Protein AF-G9N019-F1 (afdb_monomer)

Mean predicted aligned error: 10.33 Å

Secondary structure (DSSP, 8-state):
-PEEEEEEE-TTS-EEEEEEEETTEEEEEEEEEE-TTS-EEEEEEEEEETTTTEEEEEEEEEEETTEEEEEE--TTS---EEEEEEEEE-STT-EEEEEEEESTTTTTS--------EEP-

Solvent-accessible surface area (backbone atoms only — not comparable to full-atom values): 6913 Å² total; per-residue (Å²): 130,71,42,77,78,45,76,41,63,46,99,85,73,44,74,36,32,40,32,31,35,47,82,95,46,61,43,34,39,37,38,46,41,62,48,97,87,70,45,71,36,35,38,39,34,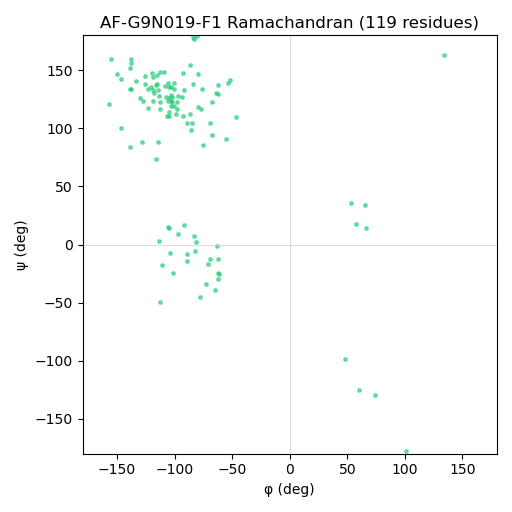24,36,42,34,83,91,76,74,40,74,40,56,38,38,35,39,37,48,54,94,54,31,38,39,40,40,34,34,41,100,80,62,45,73,40,35,38,33,43,32,38,52,46,74,65,65,100,79,41,48,42,48,49,76,48,77,47,45,81,60,46,80,80,51,87,76,91,69,88,68,76,56,77,59,82,134

Sequence (121 aa):
MPVIVATEWDYINHLKSSTTERGQSPNEKTSYVYNNSRNRVRKVVECYSPETNTFVKSNETIFLDNIEILIKYDKQERCPLQCDALHVNTGAQGSVIVESWSGLSWQSKRITKTNRRFSYE

Organism: Hypocrea virens (strain Gv29-8 / FGSC 10586) (NCBI:txid413071)

Structure (mmCIF, N/CA/C/O backbone):
data_AF-G9N019-F1
#
_entry.id   AF-G9N019-F1
#
loop_
_atom_site.group_PDB
_atom_site.id
_atom_site.type_symbol
_atom_site.label_atom_id
_atom_site.label_alt_id
_atom_site.label_comp_id
_atom_site.label_asym_id
_atom_site.label_entity_id
_atom_site.label_seq_id
_atom_site.pdbx_PDB_ins_code
_atom_site.Cartn_x
_atom_site.Cartn_y
_atom_site.Cartn_z
_atom_site.occupancy
_atom_site.B_iso_or_equiv
_atom_site.auth_seq_id
_atom_site.auth_comp_id
_atom_site.auth_asym_id
_atom_site.auth_atom_id
_atom_site.pdbx_PDB_model_num
ATOM 1 N N . MET A 1 1 ? 14.433 15.640 -2.615 1.00 58.91 1 MET A N 1
ATOM 2 C CA . MET A 1 1 ? 13.072 15.215 -2.218 1.00 58.91 1 MET A CA 1
ATOM 3 C C . MET A 1 1 ? 12.403 14.585 -3.431 1.00 58.91 1 MET A C 1
ATOM 5 O O . MET A 1 1 ? 12.679 15.071 -4.521 1.00 58.91 1 MET A O 1
ATOM 9 N N . PRO A 1 2 ? 11.611 13.509 -3.282 1.00 77.62 2 PRO A N 1
ATOM 10 C CA . PRO A 1 2 ? 10.813 12.991 -4.392 1.00 77.62 2 PRO A CA 1
ATOM 11 C C . PRO A 1 2 ? 9.804 14.055 -4.841 1.00 77.62 2 PRO A C 1
ATOM 13 O O . PRO A 1 2 ? 9.217 14.736 -3.998 1.00 77.62 2 PRO A O 1
ATOM 16 N N . VAL A 1 3 ? 9.645 14.221 -6.152 1.00 85.19 3 VAL A N 1
ATOM 17 C CA . VAL A 1 3 ? 8.748 15.219 -6.748 1.00 85.19 3 VAL A CA 1
ATOM 18 C C . VAL A 1 3 ? 7.442 14.525 -7.101 1.00 85.19 3 VAL A C 1
ATOM 20 O O . VAL A 1 3 ? 7.457 13.486 -7.753 1.00 85.19 3 VAL A O 1
ATOM 23 N N . ILE A 1 4 ? 6.308 15.068 -6.659 1.00 87.38 4 ILE A N 1
ATOM 24 C CA . ILE A 1 4 ? 4.998 14.585 -7.107 1.00 87.38 4 ILE A CA 1
ATOM 25 C C . ILE A 1 4 ? 4.770 15.144 -8.510 1.00 87.38 4 ILE A C 1
ATOM 27 O O . ILE A 1 4 ? 4.701 16.358 -8.681 1.00 87.38 4 ILE A O 1
ATOM 31 N N . VAL A 1 5 ? 4.665 14.260 -9.498 1.00 90.75 5 VAL A N 1
ATOM 32 C CA . VAL A 1 5 ? 4.518 14.639 -10.913 1.00 90.75 5 VAL A CA 1
ATOM 33 C C . VAL A 1 5 ? 3.078 14.525 -11.401 1.00 90.75 5 VAL A C 1
ATOM 35 O O . VAL A 1 5 ? 2.685 15.218 -12.333 1.00 90.75 5 VAL A O 1
ATOM 38 N N . ALA A 1 6 ? 2.269 13.684 -10.755 1.00 91.12 6 ALA A N 1
ATOM 39 C CA . ALA A 1 6 ? 0.851 13.552 -11.061 1.00 91.12 6 ALA A CA 1
ATOM 40 C C . ALA A 1 6 ? 0.060 13.155 -9.816 1.00 91.12 6 ALA A C 1
ATOM 42 O O . ALA A 1 6 ? 0.541 12.392 -8.974 1.00 91.12 6 ALA A O 1
ATOM 43 N N . THR A 1 7 ? -1.177 13.638 -9.727 1.00 95.31 7 THR A N 1
ATOM 44 C CA . THR A 1 7 ? -2.168 13.164 -8.758 1.00 95.31 7 THR A CA 1
ATOM 45 C C . THR A 1 7 ? -3.496 12.944 -9.462 1.00 95.31 7 THR A C 1
ATOM 47 O O . THR A 1 7 ? -3.878 13.714 -10.339 1.00 95.31 7 THR A O 1
ATOM 50 N N . GLU A 1 8 ? -4.187 11.880 -9.079 1.00 96.19 8 GLU A N 1
ATOM 51 C CA . GLU A 1 8 ? -5.539 11.572 -9.523 1.00 96.19 8 GLU A CA 1
ATOM 52 C C . GLU A 1 8 ? -6.442 11.542 -8.299 1.00 96.19 8 GLU A C 1
ATOM 54 O O . GLU A 1 8 ? -6.120 10.898 -7.297 1.00 96.19 8 GLU A O 1
ATOM 59 N N . TRP A 1 9 ? -7.585 12.207 -8.405 1.00 96.38 9 TRP A N 1
ATOM 60 C CA . TRP A 1 9 ? -8.618 12.239 -7.379 1.00 96.38 9 TRP A CA 1
ATOM 61 C C . TRP A 1 9 ? -9.860 11.516 -7.899 1.00 96.38 9 TRP A C 1
ATOM 63 O O . TRP A 1 9 ? -10.107 11.490 -9.107 1.00 96.38 9 TRP A O 1
ATOM 73 N N . ASP A 1 10 ? -10.619 10.882 -7.013 1.00 93.44 10 ASP A N 1
ATOM 74 C CA . ASP A 1 10 ? -11.913 10.308 -7.373 1.00 93.44 10 ASP A CA 1
ATOM 75 C C . ASP A 1 10 ? -13.040 11.364 -7.348 1.00 93.44 10 ASP A C 1
ATOM 77 O O . ASP A 1 10 ? -12.838 12.529 -6.998 1.00 93.44 10 ASP A O 1
ATOM 81 N N . TYR A 1 11 ? -14.253 10.956 -7.732 1.00 92.75 11 TYR A N 1
ATOM 82 C CA . TYR A 1 11 ? -15.423 11.840 -7.816 1.00 92.75 11 TYR A CA 1
ATOM 83 C C . TYR A 1 11 ? -15.940 12.326 -6.449 1.00 92.75 11 TYR A C 1
ATOM 85 O O . TYR A 1 11 ? -16.755 13.244 -6.401 1.00 92.75 11 TYR A O 1
ATOM 93 N N . ILE A 1 12 ? -15.478 11.725 -5.347 1.00 93.19 12 ILE A N 1
ATOM 94 C CA . ILE A 1 12 ? -15.789 12.128 -3.967 1.00 93.19 12 ILE A CA 1
ATOM 95 C C . ILE A 1 12 ? -14.605 12.827 -3.288 1.00 93.19 12 ILE A C 1
ATOM 97 O O . ILE A 1 12 ? -14.633 13.041 -2.076 1.00 93.19 12 ILE A O 1
ATOM 101 N N . ASN A 1 13 ? -13.610 13.248 -4.076 1.00 93.81 13 ASN A N 1
ATOM 102 C CA . ASN A 1 13 ? -12.435 13.996 -3.645 1.00 93.81 13 ASN A CA 1
ATOM 103 C C . ASN A 1 13 ? -11.493 13.224 -2.699 1.00 93.81 13 ASN A C 1
ATOM 105 O O . ASN A 1 13 ? -10.857 13.809 -1.821 1.00 93.81 13 ASN A O 1
ATOM 109 N N . HIS A 1 14 ? -11.361 11.910 -2.878 1.00 94.25 14 HIS A N 1
ATOM 110 C CA . HIS A 1 14 ? -10.260 11.146 -2.296 1.00 94.25 14 HIS A CA 1
ATOM 111 C C . HIS A 1 14 ? -9.084 11.043 -3.262 1.00 94.25 14 HIS A C 1
ATOM 113 O O . HIS A 1 14 ? -9.261 10.942 -4.477 1.00 94.25 14 HIS A O 1
ATOM 119 N N . LEU A 1 15 ? -7.868 11.011 -2.714 1.00 95.88 15 LEU A N 1
ATOM 120 C CA . LEU A 1 15 ? -6.660 10.797 -3.502 1.00 95.88 15 LEU A CA 1
ATOM 121 C C . LEU A 1 15 ? -6.647 9.352 -4.010 1.00 95.88 15 LEU A C 1
ATOM 123 O O . LEU A 1 15 ? -6.360 8.430 -3.256 1.00 95.88 15 LEU A O 1
ATOM 127 N N . LYS A 1 16 ? -6.936 9.150 -5.292 1.00 95.44 16 LYS A N 1
ATOM 128 C CA . LYS A 1 16 ? -6.990 7.833 -5.932 1.00 95.44 16 LYS A CA 1
ATOM 129 C C . LYS A 1 16 ? -5.595 7.307 -6.248 1.00 95.44 16 LYS A C 1
ATOM 131 O O . LYS A 1 16 ? -5.298 6.145 -5.978 1.00 95.44 16 LYS A O 1
ATOM 136 N N . SER A 1 17 ? -4.727 8.153 -6.798 1.00 95.25 17 SER A N 1
ATOM 137 C CA . SER A 1 17 ? -3.324 7.802 -7.007 1.00 95.25 17 SER A CA 1
ATOM 138 C C . SER A 1 17 ? -2.409 9.016 -7.068 1.00 95.25 17 SER A C 1
ATOM 140 O O . SER A 1 17 ? -2.842 10.128 -7.351 1.00 95.25 17 SER A O 1
ATOM 142 N N . SER A 1 18 ? -1.124 8.795 -6.830 1.00 94.88 18 SER A N 1
ATOM 143 C CA . SER A 1 18 ? -0.064 9.788 -6.953 1.00 94.88 18 SER A CA 1
ATOM 144 C C . SER A 1 18 ? 1.154 9.153 -7.604 1.00 94.88 18 SER A C 1
ATOM 146 O O . SER A 1 18 ? 1.581 8.083 -7.167 1.00 94.88 18 SER A O 1
ATOM 148 N N . THR A 1 19 ? 1.741 9.825 -8.585 1.00 92.50 19 THR A N 1
ATOM 149 C CA . THR A 1 19 ? 3.018 9.425 -9.180 1.00 92.50 19 THR A CA 1
ATOM 150 C C . THR A 1 19 ? 4.110 10.332 -8.642 1.00 92.50 19 THR A C 1
ATOM 152 O O . THR A 1 19 ? 3.982 11.559 -8.681 1.00 92.50 19 THR A O 1
ATOM 155 N N . THR A 1 20 ? 5.180 9.732 -8.136 1.00 91.44 20 THR A N 1
ATOM 156 C CA . THR A 1 20 ? 6.374 10.431 -7.681 1.00 91.44 20 THR A CA 1
ATOM 157 C C . THR A 1 20 ? 7.567 10.057 -8.542 1.00 91.44 20 THR A C 1
ATOM 159 O O . THR A 1 20 ? 7.776 8.899 -8.897 1.00 91.44 20 THR A O 1
ATOM 162 N N . GLU A 1 21 ? 8.370 11.056 -8.870 1.00 86.81 21 GLU A N 1
ATOM 163 C CA . GLU A 1 21 ? 9.656 10.880 -9.523 1.00 86.81 21 GLU A CA 1
ATOM 164 C C . GLU A 1 21 ? 10.759 10.985 -8.468 1.00 86.81 21 GLU A C 1
ATOM 166 O O . GLU A 1 21 ? 10.761 11.881 -7.609 1.00 86.81 21 GLU A O 1
ATOM 171 N N . ARG A 1 22 ? 11.711 10.049 -8.506 1.00 75.75 22 ARG A N 1
ATOM 172 C CA . ARG A 1 22 ? 12.847 10.022 -7.583 1.00 75.75 22 ARG A CA 1
ATOM 173 C C . ARG A 1 22 ? 14.153 10.226 -8.353 1.00 75.75 22 ARG A C 1
ATOM 175 O O . ARG A 1 22 ? 14.953 9.307 -8.499 1.00 75.75 22 ARG A O 1
ATOM 182 N N . GLY A 1 23 ? 14.399 11.456 -8.802 1.00 72.94 23 GLY A N 1
ATOM 183 C CA . GLY A 1 23 ? 15.636 11.810 -9.511 1.00 72.94 23 GLY A CA 1
ATOM 184 C C . GLY A 1 23 ? 15.799 10.992 -10.795 1.00 72.94 23 GLY A C 1
ATOM 185 O O . GLY A 1 23 ? 14.892 10.963 -11.606 1.00 72.94 23 GLY A O 1
ATOM 186 N N . GLN A 1 24 ? 16.926 10.291 -10.963 1.00 63.09 24 GLN A N 1
ATOM 187 C CA . GLN A 1 24 ? 17.163 9.398 -12.115 1.00 63.09 24 GLN A CA 1
ATOM 188 C C . GLN A 1 24 ? 16.520 8.002 -11.972 1.00 63.09 24 GLN A C 1
ATOM 190 O O . GLN A 1 24 ? 16.745 7.129 -12.808 1.00 63.09 24 GLN A O 1
ATOM 195 N N . SER A 1 25 ? 15.792 7.740 -10.882 1.00 61.47 25 SER A N 1
ATOM 196 C CA . SER A 1 25 ? 15.155 6.440 -10.637 1.00 61.47 25 SER A CA 1
ATOM 197 C C . SER A 1 25 ? 13.776 6.352 -11.290 1.00 61.47 25 SER A C 1
ATOM 199 O O . SER A 1 25 ? 13.120 7.381 -11.455 1.00 61.47 25 SER A O 1
ATOM 201 N N . PRO A 1 26 ? 13.309 5.130 -11.606 1.00 64.38 26 PRO A N 1
ATOM 202 C CA . PRO A 1 26 ? 11.981 4.916 -12.158 1.00 64.38 26 PRO A CA 1
ATOM 203 C C . PRO A 1 26 ? 10.888 5.579 -11.316 1.00 64.38 26 PRO A C 1
ATOM 205 O O . PRO A 1 26 ? 10.935 5.553 -10.084 1.00 64.38 26 PRO A O 1
ATOM 208 N N . ASN A 1 27 ? 9.891 6.127 -12.008 1.00 83.75 27 ASN A N 1
ATOM 209 C CA . ASN A 1 27 ? 8.691 6.680 -11.395 1.00 83.75 27 ASN A CA 1
ATOM 210 C C . ASN A 1 27 ? 8.035 5.646 -10.468 1.00 83.75 27 ASN A C 1
ATOM 212 O O . ASN A 1 27 ? 7.940 4.460 -10.796 1.00 83.75 27 ASN A O 1
ATOM 216 N N . GLU A 1 28 ? 7.571 6.100 -9.311 1.00 90.38 28 GLU A N 1
ATOM 217 C CA . GLU A 1 28 ? 6.802 5.313 -8.355 1.00 90.38 28 GLU A CA 1
ATOM 218 C C . GLU A 1 28 ? 5.344 5.765 -8.435 1.00 90.38 28 GLU A C 1
ATOM 220 O O . GLU A 1 28 ? 5.038 6.944 -8.266 1.00 90.38 28 GLU A O 1
ATOM 225 N N . LYS A 1 29 ? 4.426 4.839 -8.704 1.00 92.88 29 LYS A N 1
ATOM 226 C CA . LYS A 1 29 ? 2.989 5.103 -8.670 1.00 92.88 29 LYS A CA 1
ATOM 227 C C . LYS A 1 29 ? 2.419 4.519 -7.390 1.00 92.88 29 LYS A C 1
ATOM 229 O O . LYS A 1 29 ? 2.553 3.332 -7.121 1.00 92.88 29 LYS A O 1
ATOM 234 N N . THR A 1 30 ? 1.765 5.352 -6.594 1.00 95.38 30 THR A N 1
ATOM 235 C CA . THR A 1 30 ? 1.003 4.907 -5.428 1.00 95.38 30 THR A CA 1
ATOM 236 C C . THR A 1 30 ? -0.481 5.032 -5.720 1.00 95.38 30 THR A C 1
ATOM 238 O O . THR A 1 30 ? -0.938 6.115 -6.063 1.00 95.38 30 THR A O 1
ATOM 241 N N . SER A 1 31 ? -1.234 3.954 -5.540 1.00 96.38 31 SER A N 1
ATOM 242 C CA . SER A 1 31 ? -2.690 3.915 -5.688 1.00 96.38 31 SER A CA 1
ATOM 243 C C . SER A 1 31 ? -3.354 3.600 -4.348 1.00 96.38 31 SER A C 1
ATOM 245 O O . SER A 1 31 ? -2.817 2.834 -3.545 1.00 96.38 31 SER A O 1
ATOM 247 N N . TYR A 1 32 ? -4.530 4.169 -4.105 1.00 96.81 32 TYR A N 1
ATOM 248 C CA . TYR A 1 32 ? -5.273 4.040 -2.855 1.00 96.81 32 TYR A CA 1
ATOM 249 C C . TYR A 1 32 ? -6.692 3.531 -3.114 1.00 96.81 32 TYR A C 1
ATOM 251 O O . TYR A 1 32 ? -7.315 3.868 -4.120 1.00 96.81 32 TYR A O 1
ATOM 259 N N . VAL A 1 33 ? -7.214 2.723 -2.191 1.00 95.69 33 VAL A N 1
ATOM 260 C CA . VAL A 1 33 ? -8.613 2.274 -2.191 1.00 95.69 33 VAL A CA 1
ATOM 261 C C . VAL A 1 33 ? -9.236 2.616 -0.849 1.00 95.69 33 VAL A C 1
ATOM 263 O O . VAL A 1 33 ? -8.615 2.418 0.200 1.00 95.69 33 VAL A O 1
ATOM 266 N N . TYR A 1 34 ? -10.472 3.099 -0.900 1.00 95.56 34 TYR A N 1
ATOM 267 C CA . TYR A 1 34 ? -11.257 3.521 0.251 1.00 95.56 34 TYR A CA 1
ATOM 268 C C . TYR A 1 34 ? -12.530 2.678 0.350 1.00 95.56 34 TYR A C 1
ATOM 270 O O . TYR A 1 34 ? -13.065 2.243 -0.669 1.00 95.56 34 TYR A O 1
ATOM 278 N N . ASN A 1 35 ? -13.007 2.431 1.569 1.00 92.81 35 ASN A N 1
ATOM 279 C CA . ASN A 1 35 ? -14.308 1.799 1.795 1.00 92.81 35 ASN A CA 1
ATOM 280 C C . ASN A 1 35 ? -15.455 2.829 1.761 1.00 92.81 35 ASN A C 1
ATOM 282 O O . ASN A 1 35 ? -15.232 4.033 1.632 1.00 92.81 35 ASN A O 1
ATOM 286 N N . ASN A 1 36 ? -16.695 2.359 1.931 1.00 91.31 36 ASN A N 1
ATOM 287 C CA . ASN A 1 36 ? -17.890 3.215 1.942 1.00 91.31 36 ASN A CA 1
ATOM 288 C C . ASN A 1 36 ? -17.884 4.258 3.075 1.00 91.31 36 ASN A C 1
ATOM 290 O O . ASN A 1 36 ? -18.496 5.314 2.942 1.00 91.31 36 ASN A O 1
ATOM 294 N N . SER A 1 37 ? -17.163 3.990 4.167 1.00 93.31 37 SER A N 1
ATOM 295 C CA . SER A 1 37 ? -16.954 4.922 5.282 1.00 93.31 37 SER A CA 1
ATOM 296 C C . SER A 1 37 ? -15.822 5.922 5.031 1.00 93.31 37 SER A C 1
ATOM 298 O O . SER A 1 37 ? -15.474 6.671 5.936 1.00 93.31 37 SER A O 1
ATOM 300 N N . ARG A 1 38 ? -15.254 5.952 3.816 1.00 91.50 38 ARG A N 1
ATOM 301 C CA . ARG A 1 38 ? -14.142 6.825 3.402 1.00 91.50 38 ARG A CA 1
ATOM 302 C C . ARG A 1 38 ? -12.812 6.545 4.103 1.00 91.50 38 ARG A C 1
ATOM 304 O O . ARG A 1 38 ? -11.873 7.329 3.990 1.00 91.50 38 ARG A O 1
ATOM 311 N N . ASN A 1 39 ? -12.688 5.401 4.767 1.00 92.75 39 ASN A N 1
ATOM 312 C CA . ASN A 1 39 ? -11.426 4.966 5.349 1.00 92.75 39 ASN A CA 1
ATOM 313 C C . ASN A 1 39 ? -10.584 4.269 4.281 1.00 92.75 39 ASN A C 1
ATOM 315 O O . ASN A 1 39 ? -11.099 3.473 3.491 1.00 92.75 39 ASN A O 1
ATOM 319 N N . ARG A 1 40 ? -9.278 4.554 4.256 1.00 94.44 40 ARG A N 1
ATOM 320 C CA . ARG A 1 40 ? -8.339 3.875 3.356 1.00 94.44 40 ARG A CA 1
ATOM 321 C C . ARG A 1 40 ? -8.205 2.412 3.778 1.00 94.44 40 ARG A C 1
ATOM 323 O O . ARG A 1 40 ? -7.789 2.146 4.896 1.00 94.44 40 ARG A O 1
ATOM 330 N N . VAL A 1 41 ? -8.492 1.488 2.864 1.00 95.25 41 VAL A N 1
ATOM 331 C CA . VAL A 1 41 ? -8.408 0.030 3.084 1.00 95.25 41 VAL A CA 1
ATOM 332 C C . VAL A 1 41 ? -7.277 -0.632 2.306 1.00 95.25 41 VAL A C 1
ATOM 334 O O . VAL A 1 41 ? -6.862 -1.739 2.633 1.00 95.25 41 VAL A O 1
ATOM 337 N N . ARG A 1 42 ? -6.735 0.042 1.285 1.00 95.56 42 ARG A N 1
ATOM 338 C CA . ARG A 1 42 ? -5.612 -0.473 0.495 1.00 95.56 42 ARG A CA 1
ATOM 339 C C . ARG A 1 42 ? -4.704 0.655 0.034 1.00 95.56 42 ARG A C 1
ATOM 341 O O . ARG A 1 42 ? -5.179 1.720 -0.363 1.00 95.56 42 ARG A O 1
ATOM 348 N N . LYS A 1 43 ? -3.404 0.395 0.032 1.00 96.56 43 LYS A N 1
ATOM 349 C CA . LYS A 1 43 ? -2.376 1.199 -0.628 1.00 96.56 43 LYS A CA 1
ATOM 350 C C . LYS A 1 43 ? -1.520 0.262 -1.467 1.00 96.56 43 LYS A C 1
ATOM 352 O O . LYS A 1 43 ? -0.996 -0.708 -0.940 1.00 96.56 43 LYS A O 1
ATOM 357 N N . VAL A 1 44 ? -1.356 0.550 -2.748 1.00 95.12 44 VAL A N 1
ATOM 358 C CA . VAL A 1 44 ? -0.482 -0.207 -3.651 1.00 95.12 44 VAL A CA 1
ATOM 359 C C . VAL A 1 44 ? 0.605 0.730 -4.144 1.00 95.12 44 VAL A C 1
ATOM 361 O O . VAL A 1 44 ? 0.303 1.834 -4.580 1.00 95.12 44 VAL A O 1
ATOM 364 N N . VAL A 1 45 ? 1.856 0.302 -4.052 1.00 93.19 45 VAL A N 1
ATOM 365 C CA . VAL A 1 45 ? 3.023 1.002 -4.580 1.00 93.19 45 VAL A CA 1
ATOM 366 C C . VAL A 1 45 ? 3.582 0.172 -5.720 1.00 93.19 45 VAL A C 1
ATOM 368 O O . VA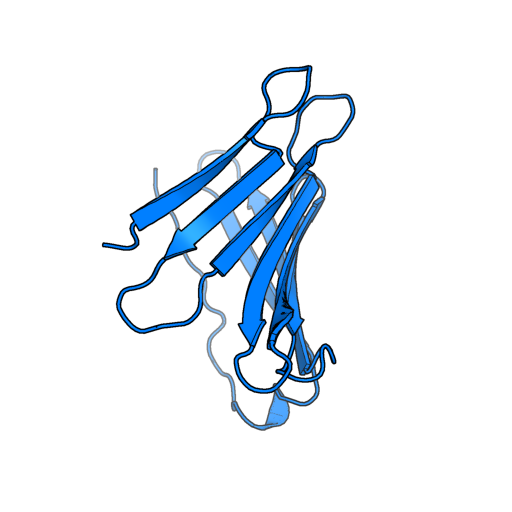L A 1 45 ? 3.951 -0.989 -5.533 1.00 93.19 45 VAL A O 1
ATOM 371 N N . GLU A 1 46 ? 3.661 0.782 -6.888 1.00 92.25 46 GLU A N 1
ATOM 372 C CA . GLU A 1 46 ? 4.190 0.203 -8.112 1.00 92.25 46 GLU A CA 1
ATOM 373 C C . GLU A 1 46 ? 5.437 0.986 -8.518 1.00 92.25 46 GLU A C 1
ATOM 375 O O . GLU A 1 46 ? 5.463 2.217 -8.457 1.00 92.25 46 GLU A O 1
ATOM 380 N N . CYS A 1 47 ? 6.481 0.283 -8.935 1.00 89.25 47 CYS A N 1
ATOM 381 C CA . CYS A 1 47 ? 7.696 0.901 -9.449 1.00 89.25 47 CYS A CA 1
ATOM 382 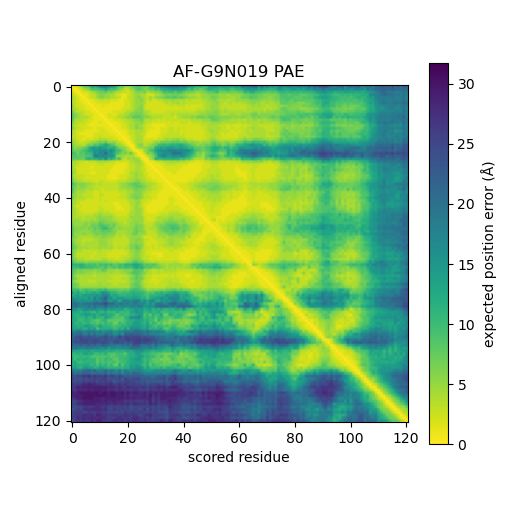C C . CYS A 1 47 ? 7.760 0.672 -10.954 1.00 89.25 47 CYS A C 1
ATOM 384 O O . CYS A 1 47 ? 7.492 -0.433 -11.428 1.00 89.25 47 CYS A O 1
ATOM 386 N N . TYR A 1 48 ? 8.122 1.704 -11.710 1.00 87.69 48 TYR A N 1
ATOM 387 C CA . TYR A 1 48 ? 8.379 1.537 -13.131 1.00 87.69 48 TYR A CA 1
ATOM 388 C C . TYR A 1 48 ? 9.583 0.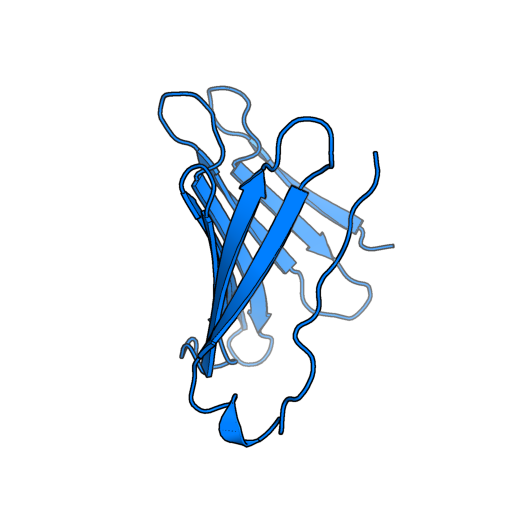603 -13.340 1.00 87.69 48 TYR A C 1
ATOM 390 O O . TYR A 1 48 ? 10.634 0.752 -12.715 1.00 87.69 48 TYR A O 1
ATOM 398 N N . SER A 1 49 ? 9.415 -0.391 -14.202 1.00 84.81 49 SER A N 1
ATOM 399 C CA . SER A 1 49 ? 10.448 -1.338 -14.597 1.00 84.81 49 SER A CA 1
ATOM 400 C C . SER A 1 49 ? 10.923 -0.971 -16.003 1.00 84.81 49 SER A C 1
ATOM 402 O O . SER A 1 49 ? 10.168 -1.150 -16.961 1.00 84.81 49 SER A O 1
ATOM 404 N N . PRO A 1 50 ? 12.162 -0.468 -16.164 1.00 82.44 50 PRO A N 1
ATOM 405 C CA . PRO A 1 50 ? 12.708 -0.154 -17.483 1.00 82.44 50 PRO A CA 1
ATOM 406 C C . PRO A 1 50 ? 12.830 -1.390 -18.382 1.00 82.44 50 PRO A C 1
ATOM 408 O O . PRO A 1 50 ? 12.723 -1.276 -19.596 1.00 82.44 50 PRO A O 1
ATOM 411 N N . GLU A 1 51 ? 13.035 -2.569 -17.782 1.00 84.06 51 GLU A N 1
ATOM 412 C CA . GLU A 1 51 ? 13.192 -3.844 -18.493 1.00 84.06 51 GLU A CA 1
ATOM 413 C C . GLU A 1 51 ? 11.907 -4.248 -19.228 1.00 84.06 51 GLU A C 1
ATOM 415 O O . GLU A 1 51 ? 11.963 -4.749 -20.348 1.00 84.06 51 GLU A O 1
ATOM 420 N N . THR A 1 52 ? 10.746 -4.010 -18.611 1.00 83.56 52 THR A N 1
ATOM 421 C CA . THR A 1 52 ? 9.433 -4.362 -19.174 1.00 83.56 52 THR A CA 1
ATOM 422 C C . THR A 1 52 ? 8.674 -3.155 -19.720 1.00 83.56 52 THR A C 1
ATOM 424 O O . THR A 1 52 ? 7.630 -3.331 -20.340 1.00 83.56 52 THR A O 1
ATOM 427 N N . ASN A 1 53 ? 9.183 -1.936 -19.507 1.00 84.12 53 ASN A N 1
ATOM 428 C CA . ASN A 1 53 ? 8.517 -0.669 -19.813 1.00 84.12 53 ASN A CA 1
ATOM 429 C C . ASN A 1 53 ? 7.102 -0.571 -19.199 1.00 84.12 53 ASN A C 1
ATOM 431 O O . ASN A 1 53 ? 6.180 -0.009 -19.790 1.00 84.12 53 ASN A O 1
ATOM 435 N N . THR A 1 54 ? 6.914 -1.139 -18.007 1.00 86.81 54 THR A N 1
ATOM 436 C CA . THR A 1 54 ? 5.627 -1.176 -17.296 1.00 86.81 54 THR A CA 1
ATOM 437 C C . THR A 1 54 ? 5.809 -0.890 -15.810 1.00 86.81 54 THR A C 1
ATOM 439 O O . THR A 1 54 ? 6.902 -1.025 -15.265 1.00 86.81 54 THR A O 1
ATOM 442 N N . PHE A 1 55 ? 4.732 -0.492 -15.134 1.00 86.44 55 PHE A N 1
ATOM 443 C CA . PHE A 1 55 ? 4.698 -0.470 -13.673 1.00 86.44 55 PHE A CA 1
ATOM 444 C C . PHE A 1 55 ? 4.522 -1.891 -13.142 1.00 86.44 55 PHE A C 1
ATOM 446 O O . PHE A 1 55 ? 3.684 -2.636 -13.642 1.00 86.44 55 PHE A O 1
ATOM 453 N N . VAL A 1 56 ? 5.330 -2.242 -12.147 1.00 88.44 56 VAL A N 1
ATOM 454 C CA . VAL A 1 56 ? 5.331 -3.553 -11.496 1.00 88.44 56 VAL A CA 1
ATOM 455 C C . VAL A 1 56 ? 5.033 -3.346 -10.023 1.00 88.44 56 VAL A C 1
ATOM 457 O O . VAL A 1 56 ? 5.590 -2.435 -9.392 1.00 88.44 56 VAL A O 1
ATOM 460 N N . LYS A 1 57 ? 4.149 -4.170 -9.456 1.00 89.06 57 LYS A N 1
ATOM 461 C CA . LYS A 1 57 ? 3.799 -4.047 -8.040 1.00 89.06 57 LYS A CA 1
ATOM 462 C C . LYS A 1 57 ? 5.040 -4.284 -7.174 1.00 89.06 57 LYS A C 1
ATOM 464 O O . LYS A 1 57 ? 5.741 -5.273 -7.333 1.00 89.06 57 LYS A O 1
ATOM 469 N N . SER A 1 58 ? 5.305 -3.364 -6.248 1.00 88.62 58 SER A N 1
ATOM 470 C CA . SER A 1 58 ? 6.474 -3.380 -5.359 1.00 88.62 58 SER A CA 1
ATOM 471 C C . SER A 1 58 ? 6.061 -3.610 -3.910 1.00 88.62 58 SER A C 1
ATOM 473 O O . SER A 1 58 ? 6.575 -4.505 -3.241 1.00 88.62 58 SER A O 1
ATOM 475 N N . ASN A 1 59 ? 5.077 -2.849 -3.423 1.00 90.06 59 ASN A N 1
ATOM 476 C CA . ASN A 1 59 ? 4.528 -3.028 -2.082 1.00 90.06 59 ASN A CA 1
ATOM 477 C C . ASN A 1 59 ? 3.009 -2.887 -2.098 1.00 90.06 59 ASN A C 1
ATOM 479 O O . ASN A 1 59 ? 2.442 -2.137 -2.888 1.00 90.06 59 ASN A O 1
ATOM 483 N N . GLU A 1 60 ? 2.346 -3.558 -1.175 1.00 92.12 60 GLU A N 1
ATOM 484 C CA . GLU A 1 60 ? 0.922 -3.419 -0.927 1.00 92.12 60 GLU A CA 1
ATOM 485 C C . GLU A 1 60 ? 0.675 -3.403 0.571 1.00 92.12 60 GLU A C 1
ATOM 487 O O . GLU A 1 60 ? 1.219 -4.222 1.298 1.00 92.12 60 GLU A O 1
ATOM 492 N N . THR A 1 61 ? -0.142 -2.469 1.032 1.00 93.06 61 THR A N 1
ATOM 493 C CA . THR A 1 61 ? -0.600 -2.400 2.414 1.00 93.06 61 THR A CA 1
ATOM 494 C C . THR A 1 61 ? -2.113 -2.524 2.425 1.00 93.06 61 THR A C 1
ATOM 496 O O . THR A 1 61 ? -2.799 -1.738 1.766 1.00 93.06 61 THR A O 1
ATOM 499 N N . ILE A 1 62 ? -2.628 -3.505 3.156 1.00 92.25 62 ILE A N 1
ATOM 500 C CA . ILE A 1 62 ? -4.056 -3.703 3.401 1.00 92.25 62 ILE A CA 1
ATOM 501 C C . ILE A 1 62 ? -4.330 -3.254 4.833 1.00 92.25 62 ILE A C 1
ATOM 503 O O . ILE A 1 62 ? -3.663 -3.715 5.755 1.00 92.25 62 ILE A O 1
ATOM 507 N N . PHE A 1 63 ? -5.287 -2.347 5.006 1.00 90.62 63 PHE A N 1
ATOM 508 C CA . PHE A 1 63 ? -5.671 -1.813 6.310 1.00 90.62 63 PHE A CA 1
ATOM 509 C C . PHE A 1 63 ? -6.983 -2.469 6.748 1.00 90.62 63 PHE A C 1
ATOM 511 O O . PHE A 1 63 ? -7.998 -2.351 6.056 1.00 90.62 63 PHE A O 1
ATOM 518 N N . LEU A 1 64 ? -6.947 -3.164 7.882 1.00 87.81 64 LEU A N 1
ATOM 519 C CA . LEU A 1 64 ? -8.051 -3.907 8.485 1.00 87.81 64 LEU A CA 1
ATOM 520 C C . LEU A 1 64 ? -8.200 -3.476 9.947 1.00 87.81 64 LEU A C 1
ATOM 522 O O . LEU A 1 64 ? -7.603 -4.085 10.830 1.00 87.81 64 LEU A O 1
ATOM 526 N N . ASP A 1 65 ? -8.980 -2.429 10.207 1.00 83.94 65 ASP A N 1
ATOM 527 C CA . ASP A 1 65 ? -9.175 -1.843 11.541 1.00 83.94 65 ASP A CA 1
ATOM 528 C C . ASP A 1 65 ? -7.847 -1.603 12.289 1.00 83.94 65 ASP A C 1
ATOM 530 O O . ASP A 1 65 ? -7.154 -0.624 12.020 1.00 83.94 65 ASP A O 1
ATOM 534 N N . ASN A 1 66 ? -7.472 -2.513 13.193 1.00 80.31 66 ASN A N 1
ATOM 535 C CA . ASN A 1 66 ? -6.252 -2.450 14.003 1.00 80.31 66 ASN A CA 1
ATOM 536 C C . ASN A 1 66 ? -5.089 -3.281 13.429 1.00 80.31 66 ASN A C 1
ATOM 538 O O . ASN A 1 66 ? -4.094 -3.500 14.114 1.00 80.31 66 ASN A O 1
ATOM 542 N N . ILE A 1 67 ? -5.215 -3.805 12.213 1.00 83.06 67 ILE A N 1
ATOM 543 C CA . ILE A 1 67 ? -4.233 -4.673 11.560 1.00 83.06 67 ILE A CA 1
ATOM 544 C C . ILE A 1 67 ? -3.820 -4.045 10.229 1.00 83.06 67 ILE A C 1
ATOM 546 O O . ILE A 1 67 ? -4.659 -3.651 9.421 1.00 83.06 67 ILE A O 1
ATOM 550 N N . GLU A 1 68 ? -2.521 -4.008 9.969 1.00 85.88 68 GLU A N 1
ATOM 551 C CA . GLU A 1 68 ? -1.944 -3.688 8.671 1.00 85.88 68 GLU A CA 1
ATOM 552 C C . GLU A 1 68 ? -1.250 -4.928 8.110 1.00 85.88 68 GLU A C 1
ATOM 554 O O . GLU A 1 68 ? -0.404 -5.530 8.761 1.00 85.88 68 GLU A O 1
ATOM 559 N N . ILE A 1 69 ? -1.578 -5.315 6.883 1.00 85.50 69 ILE A N 1
ATOM 560 C CA . ILE A 1 69 ? -0.875 -6.387 6.173 1.00 85.50 69 ILE A CA 1
ATOM 561 C C . ILE A 1 69 ? -0.024 -5.730 5.095 1.00 85.50 69 ILE A C 1
ATOM 563 O O . ILE A 1 69 ? -0.556 -5.188 4.126 1.00 85.50 69 ILE A O 1
ATOM 567 N N . LEU A 1 70 ? 1.295 -5.760 5.261 1.00 88.69 70 LEU A N 1
ATOM 568 C CA . LEU A 1 70 ? 2.274 -5.276 4.297 1.00 88.69 70 LEU A CA 1
ATOM 569 C C . LEU A 1 70 ? 2.835 -6.446 3.486 1.00 88.69 70 LEU A C 1
ATOM 571 O O . LEU A 1 70 ? 3.614 -7.257 3.975 1.00 88.69 70 LEU A O 1
ATOM 575 N N . ILE A 1 71 ? 2.522 -6.475 2.202 1.00 86.31 71 ILE A N 1
ATOM 576 C CA . ILE A 1 71 ? 3.049 -7.434 1.239 1.00 86.31 71 ILE A CA 1
ATOM 577 C C . ILE A 1 71 ? 4.129 -6.730 0.421 1.00 86.31 71 ILE A C 1
ATOM 579 O O . ILE A 1 71 ? 3.888 -5.662 -0.144 1.00 86.31 71 ILE A O 1
ATOM 583 N N . LYS A 1 72 ? 5.325 -7.311 0.348 1.00 84.31 72 LYS A N 1
ATOM 584 C CA . LYS A 1 72 ? 6.372 -6.871 -0.577 1.00 84.31 72 LYS A CA 1
ATOM 585 C C . LYS A 1 72 ? 6.481 -7.871 -1.708 1.00 84.31 72 LYS A C 1
ATOM 587 O O . LYS A 1 72 ? 6.444 -9.076 -1.475 1.00 84.31 72 LYS A O 1
ATOM 592 N N . TYR A 1 73 ? 6.646 -7.357 -2.912 1.00 82.81 73 TYR A N 1
ATOM 593 C CA . TYR A 1 73 ? 6.762 -8.139 -4.130 1.00 82.81 73 TYR A CA 1
ATOM 594 C C . TYR A 1 73 ? 8.203 -8.069 -4.650 1.00 82.81 73 TYR A C 1
ATOM 596 O O . TYR A 1 73 ? 8.906 -7.081 -4.420 1.00 82.81 73 TYR A O 1
ATOM 604 N N . ASP A 1 74 ? 8.680 -9.128 -5.305 1.00 76.44 74 ASP A N 1
ATOM 605 C CA . ASP A 1 74 ? 9.907 -9.053 -6.102 1.00 76.44 74 ASP A CA 1
ATOM 606 C C . ASP A 1 74 ? 9.633 -8.446 -7.485 1.00 76.44 74 ASP A C 1
ATOM 608 O O . ASP A 1 74 ? 8.507 -8.098 -7.839 1.00 76.44 74 ASP A O 1
ATOM 612 N N . LYS A 1 75 ? 10.692 -8.318 -8.291 1.00 68.88 75 LYS A N 1
ATOM 613 C CA . LYS A 1 75 ? 10.617 -7.793 -9.661 1.00 68.88 75 LYS A CA 1
ATOM 614 C C . LYS A 1 75 ? 9.748 -8.647 -10.598 1.00 68.88 75 LYS A C 1
ATOM 616 O O . LYS A 1 75 ? 9.459 -8.204 -11.702 1.00 68.88 75 LYS A O 1
ATOM 621 N N . GLN A 1 76 ? 9.371 -9.857 -10.189 1.00 68.75 76 GLN A N 1
ATOM 622 C CA . GLN A 1 76 ? 8.518 -10.781 -10.929 1.00 68.75 76 GLN A CA 1
ATOM 623 C C . GLN A 1 76 ? 7.094 -10.841 -10.352 1.00 68.75 76 GLN A C 1
ATOM 625 O O . GLN A 1 76 ? 6.356 -11.774 -10.666 1.00 68.75 76 GLN A O 1
ATOM 630 N N . GLU A 1 77 ? 6.720 -9.885 -9.495 1.00 62.06 77 GLU A N 1
ATOM 631 C CA . GLU A 1 77 ? 5.429 -9.825 -8.793 1.00 62.06 77 GLU A CA 1
ATOM 632 C C . GLU A 1 77 ? 5.114 -11.056 -7.939 1.00 62.06 77 GLU A C 1
ATOM 634 O O . GLU A 1 77 ? 3.973 -11.280 -7.527 1.00 62.06 77 GLU A O 1
ATOM 639 N N . ARG A 1 78 ? 6.122 -11.865 -7.613 1.00 63.81 78 ARG A N 1
ATOM 640 C CA . ARG A 1 78 ? 5.964 -12.921 -6.617 1.00 63.81 78 ARG A CA 1
ATOM 641 C C . ARG A 1 78 ? 6.060 -12.266 -5.253 1.00 63.81 78 ARG A C 1
ATOM 643 O O . ARG A 1 78 ? 6.789 -11.297 -5.093 1.00 63.81 78 ARG A O 1
ATOM 650 N N . CYS A 1 79 ? 5.335 -12.786 -4.268 1.00 63.06 79 CYS A N 1
ATOM 651 C CA . CYS A 1 79 ? 5.403 -12.318 -2.884 1.00 63.06 79 CYS A CA 1
ATOM 652 C C . CYS A 1 79 ? 6.555 -13.031 -2.151 1.00 63.06 79 CYS A C 1
ATOM 654 O O . CYS A 1 79 ? 6.370 -14.163 -1.694 1.00 63.06 79 CYS A O 1
ATOM 656 N N . PRO A 1 80 ? 7.753 -12.432 -2.002 1.00 68.62 80 PRO A N 1
ATOM 657 C CA . PRO A 1 80 ? 8.882 -13.077 -1.351 1.00 68.62 80 PRO A CA 1
ATOM 658 C C . PRO A 1 80 ? 8.873 -12.798 0.154 1.00 68.62 80 PRO A C 1
ATOM 660 O O . PRO A 1 80 ? 9.656 -13.416 0.885 1.00 68.62 80 PRO A O 1
ATOM 663 N N . LEU A 1 81 ? 8.068 -11.820 0.593 1.00 72.88 81 LEU A N 1
ATOM 664 C CA . LEU A 1 81 ? 8.048 -11.287 1.943 1.00 72.88 81 LEU A CA 1
ATOM 665 C C . LEU A 1 81 ? 6.698 -10.625 2.258 1.00 72.88 81 LEU A C 1
ATOM 667 O O . LEU A 1 81 ? 6.319 -9.638 1.633 1.00 72.88 81 LEU A O 1
ATOM 671 N N . GLN A 1 82 ? 6.028 -11.124 3.284 1.00 78.12 82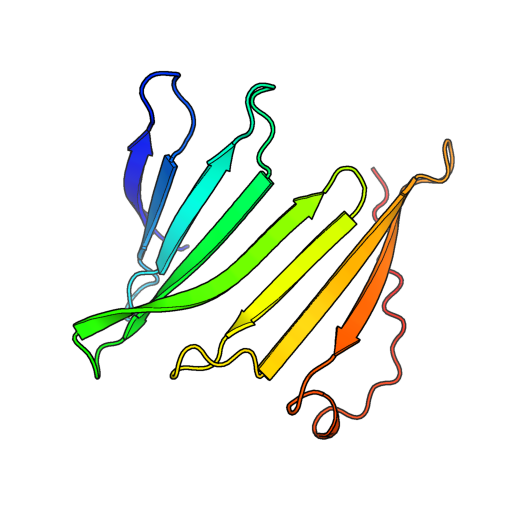 GLN A N 1
ATOM 672 C CA . GLN A 1 82 ? 4.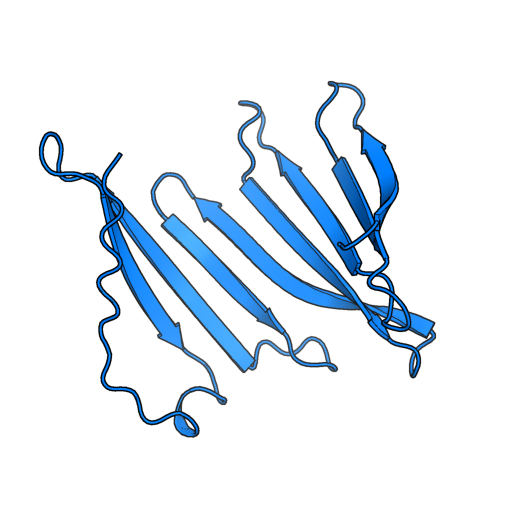821 -10.549 3.865 1.00 78.12 82 GLN A CA 1
ATOM 673 C C . GLN A 1 82 ? 5.102 -10.182 5.326 1.00 78.12 82 GLN A C 1
ATOM 675 O O . GLN A 1 82 ? 5.863 -10.867 6.006 1.00 78.12 82 GLN A O 1
ATOM 680 N N . CYS A 1 83 ? 4.518 -9.086 5.794 1.00 78.69 83 CYS A N 1
ATOM 681 C CA . CYS A 1 83 ? 4.519 -8.646 7.178 1.00 78.69 83 CYS A CA 1
ATOM 682 C C . CYS A 1 83 ? 3.086 -8.379 7.615 1.00 78.69 83 CYS A C 1
ATOM 684 O O . CYS A 1 83 ? 2.415 -7.542 7.018 1.00 78.69 83 CYS A O 1
ATOM 686 N N . ASP A 1 84 ? 2.654 -9.040 8.674 1.00 77.56 84 ASP A N 1
ATOM 687 C CA . ASP A 1 84 ? 1.398 -8.743 9.341 1.00 77.56 84 ASP A CA 1
ATOM 688 C C . ASP A 1 84 ? 1.725 -7.910 10.585 1.00 77.56 84 ASP A C 1
ATOM 690 O O . ASP A 1 84 ? 2.472 -8.356 11.457 1.00 77.56 84 ASP A O 1
ATOM 694 N N . ALA A 1 85 ? 1.206 -6.690 10.659 1.00 78.50 85 ALA A N 1
ATOM 695 C CA . ALA A 1 85 ? 1.417 -5.749 11.747 1.00 78.50 85 ALA A CA 1
ATOM 696 C C . ALA A 1 85 ? 0.103 -5.520 12.506 1.00 78.50 85 ALA A C 1
ATOM 698 O O . ALA A 1 85 ? -0.862 -4.997 11.962 1.00 78.50 85 ALA A O 1
ATOM 699 N N . LEU A 1 86 ? 0.051 -5.899 13.781 1.00 77.88 86 LEU A N 1
ATOM 700 C CA . LEU A 1 86 ? -1.084 -5.640 14.668 1.00 77.88 86 LEU A CA 1
ATOM 701 C C . LEU A 1 86 ? -0.793 -4.409 15.527 1.00 77.88 86 LEU A C 1
ATOM 703 O O . LEU A 1 86 ? 0.176 -4.389 16.286 1.00 77.88 86 LEU A O 1
ATOM 707 N N . HIS A 1 87 ? -1.664 -3.412 15.445 1.00 75.31 87 HIS A N 1
ATOM 708 C CA . HIS A 1 87 ? -1.639 -2.219 16.276 1.00 75.31 87 HIS A CA 1
ATOM 709 C C . HIS A 1 87 ? -2.462 -2.488 17.537 1.00 75.31 87 HIS A C 1
ATOM 711 O O . HIS A 1 87 ? -3.691 -2.503 17.527 1.00 75.31 87 HIS A O 1
ATOM 717 N N . VAL A 1 88 ? -1.774 -2.714 18.650 1.00 72.44 88 VAL A N 1
ATOM 718 C CA . VAL A 1 88 ? -2.388 -2.897 19.962 1.00 72.44 88 VAL A CA 1
ATOM 719 C C . VAL A 1 88 ? -2.435 -1.547 20.659 1.00 72.44 88 VAL A C 1
ATOM 721 O O . VAL A 1 88 ? -1.406 -0.996 21.050 1.00 72.44 88 VAL A O 1
ATOM 724 N N . ASN A 1 89 ? -3.640 -1.008 20.813 1.00 70.69 89 ASN A N 1
ATOM 725 C CA . ASN A 1 89 ? -3.856 0.236 21.535 1.00 70.69 89 ASN A CA 1
ATOM 726 C C . ASN A 1 89 ? -4.014 -0.079 23.029 1.00 70.69 89 ASN A C 1
ATOM 728 O O . ASN A 1 89 ? -4.980 -0.729 23.425 1.00 70.69 89 ASN A O 1
ATOM 732 N N . THR A 1 90 ? -3.057 0.332 23.864 1.00 68.44 90 THR A N 1
ATOM 733 C CA . THR A 1 90 ? -3.039 -0.030 25.297 1.00 68.44 90 THR A CA 1
ATOM 734 C C . THR A 1 90 ? -3.741 1.000 26.193 1.00 68.44 90 THR A C 1
ATOM 736 O O . THR A 1 90 ? -3.577 1.000 27.412 1.00 68.44 90 THR A O 1
ATOM 739 N N . GLY A 1 91 ? -4.559 1.880 25.606 1.00 71.06 91 GLY A N 1
ATOM 740 C CA . GLY A 1 91 ? -5.215 2.973 26.322 1.00 71.06 91 GLY A CA 1
ATOM 741 C C . GLY A 1 91 ? -4.219 4.081 26.666 1.00 71.06 91 GLY A C 1
ATOM 742 O O . GLY A 1 91 ? -3.480 4.535 25.799 1.00 71.06 91 GLY A O 1
ATOM 743 N N . ALA A 1 92 ? -4.175 4.508 27.932 1.00 60.31 92 ALA A N 1
ATOM 744 C CA . ALA A 1 92 ? -3.395 5.666 28.397 1.00 60.31 92 ALA A CA 1
ATOM 745 C C . ALA A 1 92 ? -1.858 5.550 28.243 1.00 60.31 92 ALA A C 1
ATOM 747 O O . ALA A 1 92 ? -1.142 6.472 28.620 1.00 60.31 92 ALA A O 1
ATOM 748 N N . GLN A 1 93 ? -1.341 4.425 27.738 1.00 56.38 93 GLN A N 1
ATOM 749 C CA . GLN A 1 93 ? 0.090 4.096 27.709 1.00 56.38 93 GLN A CA 1
ATOM 750 C C . GLN A 1 93 ? 0.696 4.029 26.294 1.00 56.38 93 GLN A C 1
ATOM 752 O O . GLN A 1 93 ? 1.886 3.749 26.157 1.00 56.38 93 GLN A O 1
ATOM 757 N N . GLY A 1 94 ? -0.091 4.329 25.254 1.00 61.28 94 GLY A N 1
ATOM 758 C CA . GLY A 1 94 ? 0.369 4.387 23.864 1.00 61.28 94 GLY A CA 1
ATOM 759 C C . GLY A 1 94 ? 0.025 3.151 23.028 1.00 61.28 94 GLY A C 1
ATOM 760 O O . GLY A 1 94 ? 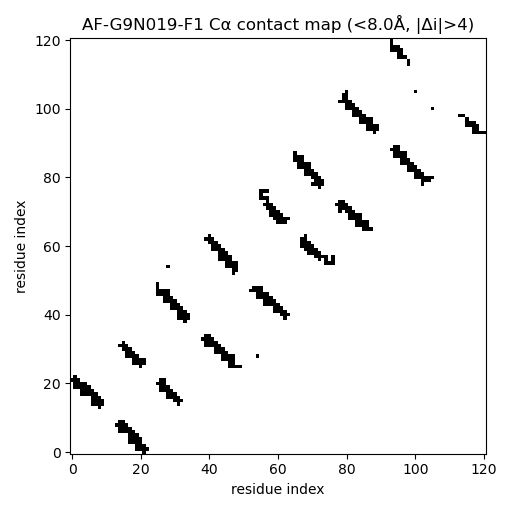-0.648 2.212 23.473 1.00 61.28 94 GLY A O 1
ATOM 761 N N . SER A 1 95 ? 0.477 3.167 21.776 1.00 68.25 95 SER A N 1
ATOM 762 C CA . SER A 1 95 ? 0.272 2.096 20.803 1.00 68.25 95 SER A CA 1
ATOM 763 C C . SER A 1 95 ? 1.518 1.216 20.679 1.00 68.25 95 SER A C 1
ATOM 765 O O . SER A 1 95 ? 2.656 1.689 20.681 1.00 68.25 95 SER A O 1
ATOM 767 N N . VAL A 1 96 ? 1.307 -0.096 20.579 1.00 73.38 96 VAL A N 1
ATOM 768 C CA . VAL A 1 96 ? 2.357 -1.078 20.286 1.00 73.38 96 VAL A CA 1
ATOM 769 C C . VAL A 1 96 ? 2.063 -1.703 18.934 1.00 73.38 96 VAL A C 1
ATOM 771 O O . VAL A 1 96 ? 0.942 -2.137 18.690 1.00 73.38 96 VAL A O 1
ATOM 774 N N . ILE A 1 97 ? 3.075 -1.794 18.076 1.00 76.88 97 ILE A N 1
ATOM 775 C CA . ILE A 1 97 ? 2.977 -2.521 16.809 1.00 76.88 97 ILE A CA 1
ATOM 776 C C . ILE A 1 97 ? 3.679 -3.868 16.975 1.00 76.88 97 ILE A C 1
ATOM 778 O O . ILE A 1 97 ? 4.859 -3.929 17.333 1.00 76.88 97 ILE A O 1
ATOM 782 N N . VAL A 1 98 ? 2.941 -4.949 16.741 1.00 74.69 98 VAL A N 1
ATOM 783 C CA . VAL A 1 98 ? 3.458 -6.319 16.728 1.00 74.69 98 VAL A CA 1
ATOM 784 C C . VAL A 1 98 ? 3.557 -6.775 15.283 1.00 74.69 98 VAL A C 1
ATOM 786 O O . VAL A 1 98 ? 2.538 -6.931 14.624 1.00 74.69 98 VAL A O 1
ATOM 789 N N . GLU A 1 99 ? 4.776 -6.997 14.803 1.00 79.94 99 GLU A N 1
ATOM 790 C CA . GLU A 1 99 ? 5.038 -7.423 13.428 1.00 79.94 99 GLU A CA 1
ATOM 791 C C . GLU A 1 99 ? 5.368 -8.919 13.356 1.00 79.94 99 GLU A C 1
ATOM 793 O O . GLU A 1 99 ? 6.191 -9.425 14.125 1.00 79.94 99 GLU A O 1
ATOM 798 N N . SER A 1 100 ? 4.783 -9.610 12.383 1.00 77.88 100 SER A N 1
ATOM 799 C CA . SER A 1 100 ? 5.078 -10.994 12.023 1.00 77.88 100 SER A CA 1
ATOM 800 C C . SER A 1 100 ? 5.481 -11.055 10.556 1.00 77.88 100 SER A C 1
ATOM 802 O O . SER A 1 100 ? 4.690 -10.727 9.680 1.00 77.88 100 SER A O 1
ATOM 804 N N . TRP A 1 101 ? 6.713 -11.473 10.278 1.00 79.50 101 TRP A N 1
ATOM 805 C CA . TRP A 1 101 ? 7.258 -11.530 8.921 1.00 79.50 101 TRP A CA 1
ATOM 806 C C . TRP A 1 101 ? 7.300 -12.980 8.419 1.00 79.50 101 TRP A C 1
ATOM 808 O O . TRP A 1 101 ? 7.753 -13.868 9.137 1.00 79.50 101 TRP A O 1
ATOM 818 N N . SER A 1 102 ? 6.882 -13.220 7.177 1.00 74.81 102 SER A N 1
ATOM 819 C CA . SER A 1 102 ? 6.891 -14.535 6.523 1.00 74.81 102 SER A CA 1
ATOM 820 C C . SER A 1 102 ? 7.369 -14.437 5.064 1.00 74.81 102 SER A C 1
ATOM 822 O O . SER A 1 102 ? 7.308 -13.369 4.459 1.00 74.81 102 SER A O 1
ATOM 824 N N . GLY A 1 103 ? 7.892 -15.530 4.489 1.00 69.75 103 GLY A N 1
ATOM 825 C CA . GLY A 1 103 ? 8.302 -15.604 3.075 1.00 69.75 103 GLY A CA 1
ATOM 826 C C . GLY A 1 103 ? 9.673 -16.248 2.829 1.00 69.75 103 GLY A C 1
ATOM 827 O O . GLY A 1 103 ? 10.495 -16.374 3.735 1.00 69.75 103 GLY A O 1
ATOM 828 N N .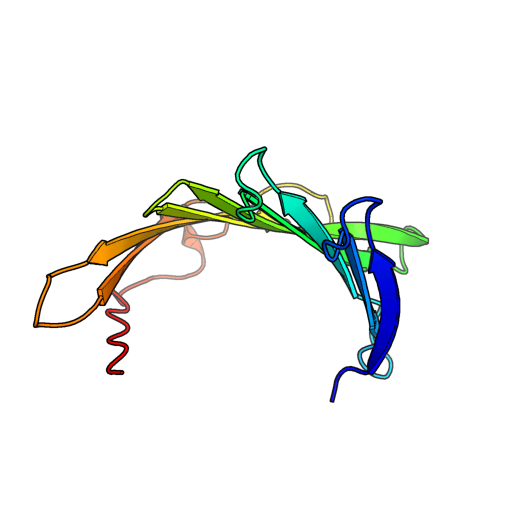 LEU A 1 104 ? 9.945 -16.662 1.585 1.00 59.12 104 LEU A N 1
ATOM 829 C CA . LEU A 1 104 ? 11.181 -17.372 1.197 1.00 59.12 104 LEU A CA 1
ATOM 830 C C . LEU A 1 104 ? 12.456 -16.534 1.407 1.00 59.12 104 LEU A C 1
ATOM 832 O O . LEU A 1 104 ? 13.535 -17.081 1.618 1.00 59.12 104 LEU A O 1
ATOM 836 N N . SER A 1 105 ? 12.333 -15.205 1.410 1.00 55.62 105 SER A N 1
ATOM 837 C CA . SER A 1 105 ? 13.440 -14.288 1.719 1.00 55.62 105 SER A CA 1
ATOM 838 C C . SER A 1 105 ? 13.675 -14.078 3.223 1.00 55.62 105 SER A C 1
ATOM 840 O O . SER A 1 105 ? 14.649 -13.437 3.614 1.00 55.62 105 SER A O 1
ATOM 842 N N . TRP A 1 106 ? 12.814 -14.628 4.086 1.00 45.16 106 TRP A N 1
ATOM 843 C CA . TRP A 1 106 ? 12.927 -14.502 5.539 1.00 45.16 106 TRP A CA 1
ATOM 844 C C . TRP A 1 106 ? 14.082 -15.343 6.100 1.00 45.16 106 TRP A C 1
ATOM 846 O O . TRP A 1 106 ? 14.794 -14.901 6.997 1.00 45.16 106 TRP A O 1
ATOM 856 N N . GLN A 1 107 ? 14.359 -16.512 5.508 1.00 47.97 107 GLN A N 1
ATOM 857 C CA . GLN A 1 107 ? 15.453 -17.384 5.960 1.00 47.97 107 GLN A CA 1
ATOM 858 C C . GLN A 1 107 ? 16.862 -16.833 5.660 1.00 47.97 107 GLN A C 1
ATOM 860 O O . GLN A 1 107 ? 17.825 -17.270 6.289 1.00 47.97 107 GLN A O 1
ATOM 865 N N . SER A 1 108 ? 17.013 -15.846 4.765 1.00 44.72 108 SER A N 1
ATOM 866 C CA . SER A 1 108 ? 18.311 -15.204 4.488 1.00 44.72 108 SER A CA 1
ATOM 867 C C . SER A 1 108 ? 18.611 -14.000 5.389 1.00 44.72 108 SER A C 1
ATOM 869 O O . SER A 1 108 ? 19.743 -13.516 5.418 1.00 44.72 108 SER A O 1
ATOM 871 N N . LYS A 1 109 ? 17.642 -13.549 6.193 1.00 43.62 109 LYS A N 1
ATOM 872 C CA . LYS A 1 109 ? 17.846 -12.558 7.252 1.00 43.62 109 LYS A CA 1
ATOM 873 C C . LYS A 1 109 ? 17.594 -13.226 8.595 1.00 43.62 109 LYS A C 1
ATOM 875 O O . LYS A 1 109 ? 16.488 -13.174 9.110 1.00 43.62 109 LYS A O 1
ATOM 880 N N . ARG A 1 110 ? 18.631 -13.840 9.180 1.00 36.47 110 ARG A N 1
ATOM 881 C CA . ARG A 1 110 ? 18.637 -14.232 10.602 1.00 36.47 110 ARG A CA 1
ATOM 882 C C . ARG A 1 110 ? 18.127 -13.052 11.439 1.00 36.47 110 ARG A C 1
ATOM 884 O O . ARG A 1 110 ? 18.802 -12.029 11.536 1.00 36.47 110 ARG A O 1
ATOM 891 N N . ILE A 1 111 ? 16.933 -13.181 12.006 1.00 45.88 111 ILE A N 1
ATOM 892 C CA . ILE A 1 111 ? 16.345 -12.195 12.910 1.00 45.88 111 ILE A CA 1
ATOM 893 C C . ILE A 1 111 ? 16.721 -12.579 14.335 1.00 45.88 111 ILE A C 1
ATOM 895 O O . ILE A 1 111 ? 16.447 -13.698 14.748 1.00 45.88 111 ILE A O 1
ATOM 899 N N . THR A 1 112 ? 17.184 -11.604 15.115 1.00 34.44 112 THR A N 1
ATOM 900 C CA . THR A 1 112 ? 16.588 -11.405 16.442 1.00 34.44 112 THR A CA 1
ATOM 901 C C . THR A 1 112 ? 16.439 -9.914 16.684 1.00 34.44 112 THR A C 1
ATOM 903 O O . THR A 1 112 ? 17.297 -9.290 17.293 1.00 34.44 112 THR A O 1
ATOM 906 N N . LYS A 1 113 ? 15.351 -9.319 16.196 1.00 37.75 113 LYS A N 1
ATOM 907 C CA . LYS A 1 113 ? 14.797 -8.104 16.792 1.00 37.75 113 LYS A CA 1
ATOM 908 C C . LYS A 1 113 ? 13.287 -8.136 16.640 1.00 37.75 113 LYS A C 1
ATOM 910 O O . LYS A 1 113 ? 12.746 -7.791 15.596 1.00 37.75 113 LYS A O 1
ATOM 915 N N . THR A 1 114 ? 12.620 -8.511 17.723 1.00 40.31 114 THR A N 1
ATOM 916 C CA . THR A 1 114 ? 11.312 -7.962 18.069 1.00 40.31 114 THR A CA 1
ATOM 917 C C . THR A 1 114 ? 11.490 -6.443 18.112 1.00 40.31 114 THR A C 1
ATOM 919 O O . THR A 1 114 ? 11.928 -5.893 19.122 1.00 40.31 114 THR A O 1
ATOM 922 N N . ASN A 1 115 ? 11.278 -5.755 16.989 1.00 39.16 115 ASN A N 1
ATOM 923 C CA . ASN A 1 115 ? 11.331 -4.299 16.959 1.00 39.16 115 ASN A CA 1
ATOM 924 C C . ASN A 1 115 ? 10.049 -3.788 17.614 1.00 39.16 115 ASN A C 1
ATOM 926 O O . ASN A 1 115 ? 9.060 -3.515 16.948 1.00 39.16 115 ASN A O 1
ATOM 930 N N . ARG A 1 116 ? 10.066 -3.672 18.945 1.00 37.50 116 ARG A N 1
ATOM 931 C CA . ARG A 1 116 ? 9.094 -2.849 19.665 1.00 37.50 116 ARG A CA 1
ATOM 932 C C . ARG A 1 116 ? 9.384 -1.402 19.291 1.00 37.50 116 ARG A C 1
ATOM 934 O O . ARG A 1 116 ? 10.284 -0.782 19.855 1.00 37.50 116 ARG A O 1
ATOM 941 N N . ARG A 1 117 ? 8.687 -0.887 18.283 1.00 39.97 117 ARG A N 1
ATOM 942 C CA . ARG A 1 117 ? 8.719 0.539 17.979 1.00 39.97 117 ARG A CA 1
ATOM 943 C C . ARG A 1 117 ? 7.684 1.201 18.880 1.00 39.97 117 ARG A C 1
ATOM 945 O O . ARG A 1 117 ? 6.492 1.038 18.665 1.00 39.97 117 ARG A O 1
ATOM 952 N N . PHE A 1 118 ? 8.157 1.873 19.923 1.00 35.75 118 PHE A N 1
ATOM 953 C CA . PHE A 1 118 ? 7.320 2.744 20.738 1.00 35.75 118 PHE A CA 1
ATOM 954 C C . PHE A 1 118 ? 7.177 4.071 19.993 1.00 35.75 118 PHE A C 1
ATOM 956 O O . PHE A 1 118 ? 8.182 4.727 19.709 1.00 35.75 118 PHE A O 1
ATOM 963 N N . SER A 1 119 ? 5.955 4.442 19.628 1.00 35.59 119 SER A N 1
ATOM 96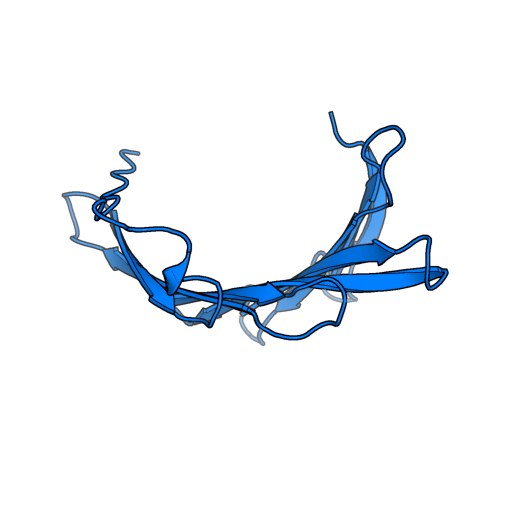4 C CA . SER A 1 119 ? 5.618 5.818 19.268 1.00 35.59 119 SER A CA 1
ATOM 965 C C . SER A 1 119 ? 4.999 6.479 20.492 1.00 35.59 119 SER A C 1
ATOM 967 O O . SER A 1 119 ? 3.959 6.029 20.967 1.00 35.59 119 SER A O 1
ATOM 969 N N . TYR A 1 120 ? 5.664 7.509 21.007 1.00 28.89 120 TYR A N 1
ATOM 970 C CA . TYR A 1 120 ? 5.083 8.439 21.969 1.00 28.89 120 TYR A CA 1
ATOM 971 C C . TYR A 1 120 ? 4.527 9.621 21.167 1.00 28.89 120 TYR A C 1
ATOM 973 O O . TYR A 1 120 ? 5.248 10.153 20.318 1.00 28.89 120 TYR A O 1
ATOM 981 N N . GLU A 1 121 ? 3.253 9.952 21.384 1.00 34.97 121 GLU A N 1
ATOM 982 C CA . GLU A 1 121 ? 2.653 11.221 20.942 1.00 34.97 121 GLU A CA 1
ATOM 983 C C . GLU A 1 121 ? 3.076 12.368 21.865 1.00 34.97 121 GLU A C 1
ATOM 985 O O . GLU A 1 121 ? 3.187 12.127 23.092 1.00 34.97 121 GLU A O 1
#

Radius of gyration: 16.74 Å; Cα contacts (8 Å, |Δi|>4): 249; chains: 1; bounding box: 36×33×48 Å

Foldseek 3Di:
DWDFPDWDADPVGDTQKIWTDDVPAFIKIWGWDADPVRHTQKIWIWGQDPVVRDTATAWMWGDDPQKIKIFGADPVRHGQKIKIWGWDQPPPQAIWIFIDMDGVCVVVDDDDDRPGDGDDD

Nearest PDB structures (foldseek):
  4r8o-assembly1_A  TM=7.438E-01  e=1.293E-02  Phocaeicola vulgatus ATCC 8482
  4r03-assembly1_A  TM=5.778E-01  e=1.293E-02  Parabacteroides distasonis ATCC 8503
  7q97-assembly1_B  TM=3.700E-01  e=5.169E-02  Pseudomonas protegens Pf-5
  3dtd-assembly1_F-1  TM=3.868E-01  e=9.641E-01  Bartonella henselae
  4ghb-assembly1_A  TM=3.468E-01  e=1.696E+00  Bacteroides uniformis ATCC 8492

pLDDT: mean 77.17, std 18.27, range [28.89, 96.81]